Protein AF-A0A564Q476-F1 (afdb_monomer_lite)

Radius of gyration: 11.69 Å; chains: 1; bounding box: 29×16×35 Å

Structure (mmCIF, N/CA/C/O backbone):
data_AF-A0A564Q476-F1
#
_entry.id   AF-A0A564Q476-F1
#
loop_
_atom_site.group_PDB
_atom_site.id
_atom_site.type_symbol
_atom_site.label_atom_id
_atom_site.label_alt_id
_atom_site.label_comp_id
_atom_site.label_asym_id
_atom_site.label_entity_id
_atom_site.label_seq_id
_atom_site.pdbx_PDB_ins_code
_atom_site.Cartn_x
_atom_site.Cartn_y
_atom_site.Cartn_z
_atom_site.occupancy
_atom_site.B_iso_or_equiv
_atom_site.auth_seq_id
_atom_site.auth_comp_id
_atom_site.auth_asym_id
_atom_site.auth_atom_id
_atom_site.pdbx_PDB_model_num
ATOM 1 N N . MET A 1 1 ? -16.937 6.523 14.121 1.00 77.25 1 MET A N 1
ATOM 2 C CA . MET A 1 1 ? -16.894 5.826 12.812 1.00 77.25 1 MET A CA 1
ATOM 3 C C . MET A 1 1 ? -15.449 5.489 12.475 1.00 77.25 1 MET A C 1
ATOM 5 O O . MET A 1 1 ? -14.593 6.329 12.731 1.00 77.25 1 MET A O 1
ATOM 9 N N . LYS A 1 2 ? -15.164 4.300 11.926 1.00 85.06 2 LYS A N 1
ATOM 10 C CA . LYS A 1 2 ? -13.824 3.993 11.394 1.00 85.06 2 LYS A CA 1
ATOM 11 C C . LYS A 1 2 ? -13.627 4.730 10.069 1.00 85.06 2 LYS A C 1
ATOM 13 O O . LYS A 1 2 ? -14.549 4.764 9.258 1.00 85.06 2 LYS A O 1
ATOM 18 N N . LYS A 1 3 ? -12.452 5.329 9.858 1.00 93.56 3 LYS A N 1
ATOM 19 C CA . LYS A 1 3 ? -12.129 5.995 8.589 1.00 93.56 3 LYS A CA 1
ATOM 20 C C . LYS A 1 3 ? -11.859 4.939 7.520 1.00 93.56 3 LYS A C 1
ATOM 22 O O . LYS A 1 3 ? -11.062 4.033 7.750 1.00 93.56 3 LYS A O 1
ATOM 27 N N . LEU A 1 4 ? -12.526 5.072 6.380 1.00 95.75 4 LEU A N 1
ATOM 28 C CA . LEU A 1 4 ? -12.313 4.249 5.195 1.00 95.75 4 LEU A CA 1
ATOM 29 C C . LEU A 1 4 ? -11.360 5.002 4.264 1.00 95.75 4 LEU A C 1
ATOM 31 O O . LEU A 1 4 ? -11.647 6.142 3.901 1.00 95.75 4 LEU A O 1
ATOM 35 N N . ILE A 1 5 ? -10.229 4.399 3.909 1.00 94.94 5 ILE A N 1
ATOM 36 C CA . ILE A 1 5 ? -9.229 5.014 3.032 1.00 94.94 5 ILE A CA 1
ATOM 37 C C . ILE A 1 5 ? -9.040 4.112 1.818 1.00 94.94 5 ILE A C 1
ATOM 39 O O . ILE A 1 5 ? -8.639 2.957 1.954 1.00 94.94 5 ILE A O 1
ATOM 43 N N . ALA A 1 6 ? -9.343 4.646 0.636 1.00 95.19 6 ALA A N 1
ATOM 44 C CA . ALA A 1 6 ? -9.075 3.983 -0.631 1.00 95.19 6 ALA A CA 1
ATOM 45 C C . ALA A 1 6 ? -7.649 4.310 -1.096 1.00 95.19 6 ALA A C 1
ATOM 47 O O . ALA A 1 6 ? -7.256 5.476 -1.106 1.00 95.19 6 ALA A O 1
ATOM 48 N N . LEU A 1 7 ? -6.887 3.290 -1.487 1.00 93.31 7 LEU A N 1
ATOM 49 C CA . LEU A 1 7 ? -5.517 3.426 -1.976 1.00 93.31 7 LEU A CA 1
ATOM 50 C C . LEU A 1 7 ? -5.390 2.826 -3.374 1.00 93.31 7 LEU A C 1
ATOM 52 O O . LEU A 1 7 ? -5.829 1.702 -3.630 1.00 93.31 7 LEU A O 1
ATOM 56 N N . SER A 1 8 ? -4.744 3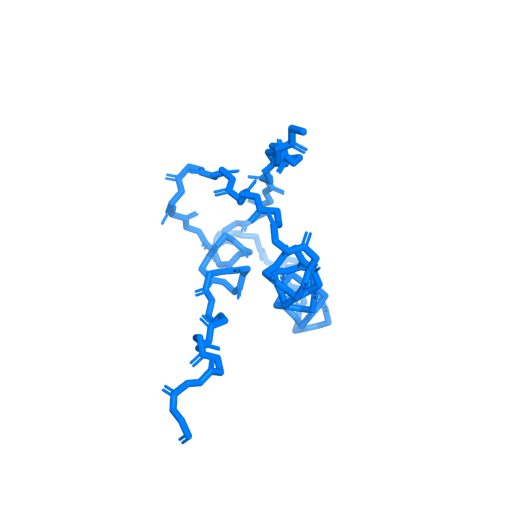.587 -4.252 1.00 93.25 8 SER A N 1
ATOM 57 C CA . SER A 1 8 ? -4.358 3.196 -5.605 1.00 93.25 8 SER A CA 1
ATOM 58 C C . SER A 1 8 ? -2.881 3.522 -5.816 1.00 93.25 8 SER A C 1
ATOM 60 O O . SER A 1 8 ? -2.340 4.402 -5.146 1.00 93.25 8 SER A O 1
ATOM 62 N N . GLY A 1 9 ? -2.222 2.814 -6.726 1.00 92.81 9 GLY A N 1
ATOM 63 C CA . GLY A 1 9 ? -0.826 3.056 -7.065 1.00 92.81 9 GLY A CA 1
ATOM 64 C C . GLY A 1 9 ? -0.297 2.063 -8.089 1.00 92.81 9 GLY A C 1
ATOM 65 O O . GLY A 1 9 ? -0.992 1.110 -8.448 1.00 92.81 9 GLY A O 1
ATOM 66 N N . SER A 1 10 ? 0.936 2.307 -8.529 1.00 92.12 10 SER A N 1
ATOM 67 C CA . SER A 1 10 ? 1.607 1.522 -9.564 1.00 92.12 10 SER A CA 1
ATOM 68 C C . SER A 1 10 ? 1.813 0.052 -9.217 1.00 92.12 10 SER A C 1
ATOM 70 O O . SER A 1 10 ? 1.854 -0.366 -8.050 1.00 92.12 10 SER A O 1
ATOM 72 N N . ASP A 1 11 ? 1.970 -0.739 -10.274 1.00 92.62 11 ASP A N 1
ATOM 73 C CA . ASP A 1 11 ? 2.315 -2.150 -10.216 1.00 92.62 11 ASP A CA 1
ATOM 74 C C . ASP A 1 11 ? 3.724 -2.424 -10.769 1.00 92.62 11 ASP A C 1
ATOM 76 O O . ASP A 1 11 ? 4.507 -1.508 -10.991 1.00 92.62 11 ASP A O 1
ATOM 80 N N . GLY A 1 12 ? 4.068 -3.703 -10.933 1.00 88.75 12 GLY A N 1
ATOM 81 C CA . GLY A 1 12 ? 5.399 -4.119 -11.378 1.00 88.75 12 GLY A CA 1
ATOM 82 C C . GLY A 1 12 ? 5.714 -3.823 -12.847 1.00 88.75 12 GLY A C 1
ATOM 83 O O . GLY A 1 12 ? 6.816 -4.145 -13.276 1.00 88.75 12 GLY A O 1
ATOM 84 N N . SER A 1 13 ? 4.774 -3.263 -13.616 1.00 92.69 13 SER A N 1
ATOM 85 C CA . SER A 1 13 ? 5.027 -2.790 -14.983 1.00 92.69 13 SER A CA 1
ATOM 86 C C . SER A 1 13 ? 5.529 -1.343 -15.038 1.00 92.69 13 SER A C 1
ATOM 88 O O . SER A 1 13 ? 5.964 -0.889 -16.092 1.00 92.69 13 SER A O 1
ATOM 90 N N . ASP A 1 14 ? 5.502 -0.626 -13.912 1.00 93.44 14 ASP A N 1
ATOM 91 C CA . ASP A 1 14 ? 6.044 0.724 -13.809 1.00 93.44 14 ASP A CA 1
ATOM 92 C C . ASP A 1 14 ? 7.559 0.682 -13.566 1.00 93.44 14 ASP A C 1
ATOM 94 O O . ASP A 1 14 ? 8.028 0.483 -12.443 1.00 93.44 14 ASP A O 1
ATOM 98 N N . GLU A 1 15 ? 8.333 0.905 -14.629 1.00 94.94 15 GLU A N 1
ATOM 99 C CA . GLU A 1 15 ? 9.802 0.964 -14.587 1.00 94.94 15 GLU A CA 1
ATOM 100 C C . GLU A 1 15 ? 10.340 2.116 -13.722 1.00 94.94 15 GLU A C 1
ATOM 102 O O . GLU A 1 15 ? 11.507 2.113 -13.329 1.00 94.94 15 GLU A O 1
ATOM 107 N N . THR A 1 16 ? 9.498 3.098 -13.392 1.00 95.44 16 THR A N 1
ATOM 108 C CA . THR A 1 16 ? 9.853 4.231 -12.531 1.00 95.44 16 THR A CA 1
ATOM 109 C C . THR A 1 16 ? 9.514 3.985 -11.059 1.00 95.44 16 THR A C 1
ATOM 111 O O . THR A 1 16 ? 9.803 4.829 -10.204 1.00 95.44 16 THR A O 1
ATOM 114 N N . LEU A 1 17 ? 8.938 2.822 -10.726 1.00 95.12 17 LEU A N 1
ATOM 115 C CA . LEU A 1 17 ? 8.539 2.492 -9.365 1.00 95.12 17 LEU A CA 1
ATOM 116 C C . LEU A 1 17 ? 9.757 2.309 -8.454 1.00 95.12 17 LEU A C 1
ATOM 118 O O . LEU A 1 17 ? 10.514 1.343 -8.544 1.00 95.12 17 LEU A O 1
ATOM 122 N N . THR A 1 18 ? 9.921 3.240 -7.517 1.00 95.94 18 THR A N 1
ATOM 123 C CA . THR A 1 18 ? 11.074 3.254 -6.613 1.00 95.94 18 THR A CA 1
ATOM 124 C C . THR A 1 18 ? 10.829 2.473 -5.323 1.00 95.94 18 THR A C 1
ATOM 126 O O . THR A 1 18 ? 9.710 2.379 -4.812 1.00 95.94 18 THR A O 1
ATOM 129 N N . ALA A 1 19 ? 11.916 1.999 -4.705 1.00 94.88 19 ALA A N 1
ATOM 130 C CA . ALA A 1 19 ? 11.871 1.422 -3.360 1.00 94.88 19 ALA A CA 1
ATOM 131 C C . ALA A 1 19 ? 11.324 2.410 -2.310 1.00 94.88 19 ALA A C 1
ATOM 133 O O . ALA A 1 19 ? 10.622 2.001 -1.389 1.00 94.88 19 ALA A O 1
ATOM 134 N N . SER A 1 20 ? 11.593 3.712 -2.474 1.00 96.50 20 SER A N 1
ATOM 135 C CA . SER A 1 20 ? 11.054 4.766 -1.603 1.00 96.50 20 SER A CA 1
ATOM 136 C C . SER A 1 20 ? 9.525 4.857 -1.689 1.00 96.50 20 SER A C 1
ATOM 138 O O . SER A 1 20 ? 8.849 4.954 -0.663 1.00 96.50 20 SER A O 1
ATOM 140 N N . ALA A 1 21 ? 8.953 4.732 -2.892 1.00 95.50 21 ALA A N 1
ATOM 141 C CA . ALA A 1 21 ? 7.502 4.701 -3.076 1.00 95.50 21 ALA A CA 1
ATOM 142 C C . ALA A 1 21 ? 6.867 3.469 -2.407 1.00 95.50 21 ALA A C 1
ATOM 144 O O . ALA A 1 21 ? 5.839 3.586 -1.740 1.00 95.50 21 ALA A O 1
ATOM 145 N N . LEU A 1 22 ? 7.507 2.300 -2.517 1.00 95.56 22 LEU A N 1
ATOM 146 C CA . LEU A 1 22 ? 7.056 1.085 -1.831 1.00 95.56 22 LEU A CA 1
ATOM 147 C C . LEU A 1 22 ? 7.135 1.220 -0.309 1.00 95.56 22 LEU A C 1
ATOM 149 O O . LEU A 1 22 ? 6.199 0.827 0.387 1.00 95.56 22 LEU A O 1
ATOM 153 N N . LYS A 1 23 ? 8.216 1.815 0.208 1.00 95.62 23 LYS A N 1
ATOM 154 C CA . LYS A 1 23 ? 8.367 2.076 1.641 1.00 95.62 23 LYS A CA 1
ATOM 155 C C . LYS A 1 23 ? 7.296 3.041 2.153 1.00 95.62 23 LYS A C 1
ATOM 157 O O . LYS A 1 23 ? 6.639 2.760 3.148 1.00 95.62 23 LYS A O 1
ATOM 162 N N . THR A 1 24 ? 7.037 4.107 1.401 1.00 96.00 24 THR A N 1
ATOM 163 C CA . THR A 1 24 ? 5.955 5.056 1.694 1.00 96.00 24 THR A CA 1
ATOM 164 C C . THR A 1 24 ? 4.594 4.359 1.736 1.00 96.00 24 THR A C 1
ATOM 166 O O . THR A 1 24 ? 3.794 4.618 2.631 1.00 96.00 24 THR A O 1
ATOM 169 N N . ALA A 1 25 ? 4.322 3.443 0.802 1.00 95.56 25 ALA A N 1
ATOM 170 C CA . ALA A 1 25 ? 3.073 2.686 0.788 1.00 95.56 25 ALA A CA 1
ATOM 171 C C . ALA A 1 25 ? 2.919 1.786 2.026 1.00 95.56 25 ALA A C 1
ATOM 173 O O . ALA A 1 25 ? 1.829 1.713 2.596 1.00 95.56 25 ALA A O 1
ATOM 174 N N . GLU A 1 26 ? 4.000 1.135 2.463 1.00 95.50 26 GLU A N 1
ATOM 175 C CA . GLU A 1 26 ? 4.037 0.362 3.709 1.00 95.50 26 GLU A CA 1
ATOM 176 C C . GLU A 1 26 ? 3.750 1.244 4.935 1.00 95.50 26 GLU A C 1
ATOM 178 O O . GLU A 1 26 ? 2.889 0.897 5.745 1.00 95.50 26 GLU A O 1
ATOM 183 N N . ASP A 1 27 ? 4.395 2.410 5.035 1.00 95.62 27 ASP A N 1
ATOM 184 C CA . ASP A 1 27 ? 4.218 3.342 6.156 1.00 95.62 27 ASP A CA 1
ATOM 185 C C . ASP A 1 27 ? 2.786 3.918 6.195 1.00 95.62 27 ASP A C 1
ATOM 187 O O . ASP A 1 27 ? 2.175 4.033 7.261 1.00 95.62 27 ASP A O 1
ATOM 191 N N . VAL A 1 28 ? 2.189 4.201 5.029 1.00 95.00 28 VAL A N 1
ATOM 192 C CA . VAL A 1 28 ? 0.766 4.569 4.916 1.00 95.00 28 VAL A CA 1
ATOM 193 C C . VAL A 1 28 ? -0.124 3.453 5.459 1.00 95.00 28 VAL A C 1
ATOM 195 O O . VAL A 1 28 ? -1.005 3.720 6.278 1.00 95.00 28 VAL A O 1
ATOM 198 N N . GLY A 1 29 ? 0.108 2.205 5.044 1.00 94.38 29 GLY A N 1
ATOM 199 C CA . GLY A 1 29 ? -0.623 1.051 5.565 1.00 94.38 29 GLY A CA 1
ATOM 200 C C . GLY A 1 29 ? -0.515 0.941 7.087 1.00 94.38 29 GLY A C 1
ATOM 201 O O . GLY A 1 29 ? -1.533 0.766 7.766 1.00 94.38 29 GLY A O 1
ATOM 202 N N . TYR A 1 30 ? 0.702 1.085 7.621 1.00 94.69 30 TYR A N 1
ATOM 203 C CA . TYR A 1 30 ? 0.985 1.032 9.055 1.00 94.69 30 TYR A CA 1
ATOM 204 C C . TYR A 1 30 ? 0.172 2.080 9.822 1.00 94.69 30 TYR A C 1
ATOM 206 O O . TYR A 1 30 ? -0.569 1.730 10.740 1.00 94.69 30 TYR A O 1
ATOM 214 N N . HIS A 1 31 ? 0.207 3.344 9.394 1.00 94.19 31 HIS A N 1
ATOM 215 C CA . HIS A 1 31 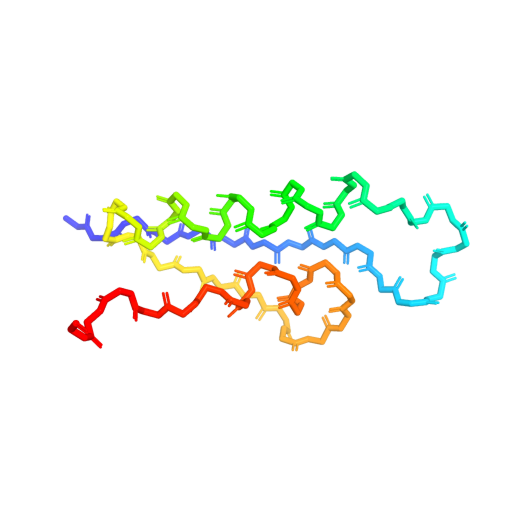? -0.526 4.415 10.071 1.00 94.19 31 HIS A CA 1
ATOM 216 C C . HIS A 1 31 ? -2.049 4.293 9.952 1.00 94.19 31 HIS A C 1
ATOM 218 O O . HIS A 1 31 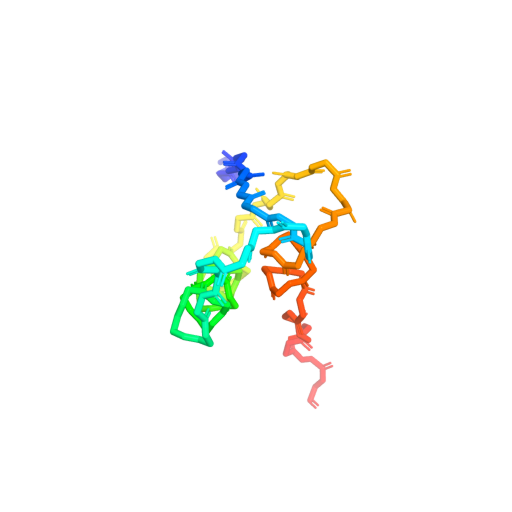? -2.775 4.727 10.851 1.00 94.19 31 HIS A O 1
ATOM 224 N N . ILE A 1 32 ? -2.563 3.714 8.860 1.00 93.44 32 ILE A N 1
ATOM 225 C CA . ILE A 1 32 ? -3.995 3.406 8.747 1.00 93.44 32 ILE A CA 1
ATOM 226 C C . ILE A 1 32 ? -4.381 2.365 9.804 1.00 93.44 32 ILE A C 1
ATOM 228 O O . ILE A 1 32 ? -5.382 2.555 10.499 1.00 93.44 32 ILE A O 1
ATOM 232 N N . ALA A 1 33 ? -3.589 1.301 9.951 1.00 91.31 33 ALA A N 1
ATOM 233 C CA . ALA A 1 33 ? -3.837 0.250 10.933 1.00 91.31 33 ALA A CA 1
ATOM 234 C C . ALA A 1 33 ? -3.709 0.761 12.380 1.00 91.31 33 ALA A C 1
ATOM 236 O O . ALA A 1 33 ? -4.615 0.533 13.182 1.00 91.31 33 ALA A O 1
ATOM 237 N N . GLU A 1 34 ? -2.643 1.509 12.684 1.00 92.81 34 GLU A N 1
ATOM 238 C CA . GLU A 1 34 ? -2.377 2.139 13.987 1.00 92.81 34 GLU A CA 1
ATOM 239 C C . GLU A 1 34 ? -3.556 3.011 14.454 1.00 92.81 34 GLU A C 1
ATOM 241 O O . GLU A 1 34 ? -3.924 3.016 15.626 1.00 92.81 34 GLU A O 1
ATOM 246 N N . LYS A 1 35 ? -4.212 3.713 13.522 1.00 92.06 35 LYS A N 1
ATOM 247 C CA . LYS A 1 35 ? -5.341 4.615 13.806 1.00 92.06 35 LYS A CA 1
ATOM 248 C C . LYS A 1 35 ? -6.711 3.936 13.728 1.00 92.06 35 LYS A C 1
ATOM 250 O O . LYS A 1 35 ? -7.728 4.625 13.608 1.00 92.06 35 LYS A O 1
ATOM 255 N N . CYS A 1 36 ? -6.764 2.603 13.768 1.00 88.50 36 CYS A N 1
ATOM 256 C CA . CYS A 1 36 ? -7.995 1.815 13.631 1.00 88.50 36 CYS A CA 1
ATOM 257 C C . CYS A 1 36 ? -8.796 2.129 12.346 1.00 88.50 36 CYS A C 1
ATOM 259 O O . CYS A 1 36 ? -10.027 1.987 12.316 1.00 88.50 36 CYS A O 1
ATOM 261 N N . GLY A 1 37 ? -8.111 2.576 11.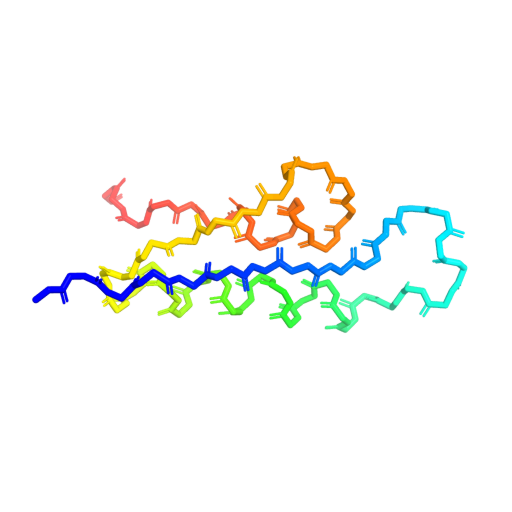290 1.00 92.69 37 GLY A N 1
ATOM 262 C CA . GLY A 1 37 ? -8.675 2.810 9.967 1.00 92.69 37 GLY A CA 1
ATOM 263 C C . GLY A 1 37 ? -8.848 1.514 9.176 1.00 92.69 37 GLY A C 1
ATOM 264 O O . GLY A 1 37 ? -8.344 0.453 9.542 1.00 92.69 37 GLY A O 1
ATOM 265 N N . ILE A 1 38 ? -9.591 1.600 8.077 1.00 92.81 38 ILE A N 1
ATOM 266 C CA . ILE A 1 38 ? -9.791 0.498 7.135 1.00 92.81 38 ILE A CA 1
ATOM 267 C C . ILE A 1 38 ? -9.187 0.919 5.800 1.00 92.81 38 ILE A C 1
ATOM 269 O O . ILE A 1 38 ? -9.611 1.915 5.212 1.00 92.81 38 ILE A O 1
ATOM 273 N N . LEU A 1 39 ? -8.216 0.142 5.325 1.00 93.38 39 LEU A N 1
ATOM 274 C CA . LEU A 1 39 ? -7.638 0.291 3.996 1.00 93.38 39 LEU A CA 1
ATOM 275 C C . LEU A 1 39 ? -8.449 -0.516 2.972 1.00 93.38 39 LEU A C 1
ATOM 277 O O . LEU A 1 39 ? -8.668 -1.712 3.160 1.00 93.38 39 LEU A O 1
ATOM 281 N N . ILE A 1 40 ? -8.839 0.123 1.869 1.00 94.00 40 ILE A N 1
ATOM 282 C CA . ILE A 1 40 ? -9.470 -0.513 0.706 1.00 94.00 40 ILE A CA 1
ATOM 283 C C . ILE A 1 40 ? -8.571 -0.304 -0.512 1.00 94.00 40 ILE A C 1
ATOM 285 O O . ILE A 1 40 ? -8.146 0.811 -0.796 1.00 94.00 40 ILE A O 1
ATOM 289 N N .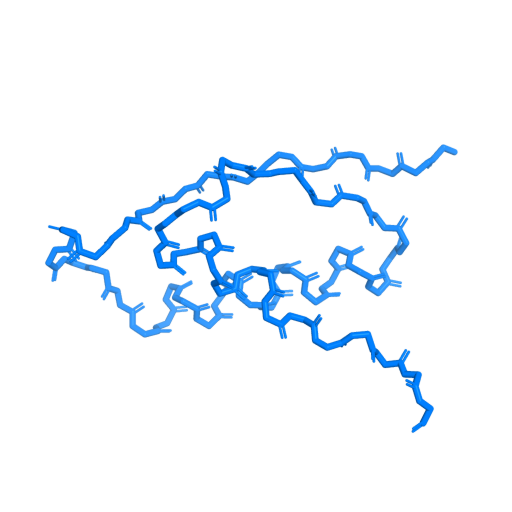 CYS A 1 41 ? -8.278 -1.372 -1.249 1.00 92.75 41 CYS A N 1
ATOM 290 C CA . CYS A 1 41 ? -7.496 -1.304 -2.483 1.00 92.75 41 CYS A CA 1
ATOM 291 C C . CYS A 1 41 ? -7.912 -2.418 -3.452 1.00 92.75 41 CYS A C 1
ATOM 293 O O . CYS A 1 41 ? -8.547 -3.393 -3.048 1.00 92.75 41 CYS A O 1
ATOM 295 N N . GLY A 1 42 ? -7.500 -2.309 -4.719 1.00 87.56 42 GLY A N 1
ATOM 296 C CA . GLY A 1 42 ? -7.751 -3.329 -5.749 1.00 87.56 42 GLY A CA 1
ATOM 297 C C . GLY A 1 42 ? -7.028 -4.665 -5.513 1.00 87.56 42 GLY A C 1
ATOM 298 O O . GLY A 1 42 ? -7.284 -5.649 -6.202 1.00 87.56 42 GLY A O 1
ATOM 299 N N . GLY A 1 43 ? -6.121 -4.726 -4.533 1.00 80.56 43 GLY A N 1
ATOM 300 C CA . GLY A 1 43 ? -5.539 -5.966 -4.018 1.00 80.56 43 GLY A CA 1
ATOM 301 C C . GLY A 1 43 ? -4.371 -6.553 -4.820 1.00 80.56 43 GLY A C 1
ATOM 302 O O . GLY A 1 43 ? -3.696 -7.446 -4.297 1.00 80.56 43 GLY A O 1
ATOM 303 N N . LYS A 1 44 ? -4.087 -6.044 -6.022 1.00 80.38 44 LYS A N 1
ATOM 304 C CA . LYS A 1 44 ? -2.974 -6.452 -6.904 1.00 80.38 44 LYS A CA 1
ATOM 305 C C . LYS A 1 44 ? -1.982 -5.296 -7.088 1.00 80.38 44 LYS A C 1
ATOM 307 O O . LYS A 1 44 ? -2.318 -4.175 -6.759 1.00 80.38 44 LYS A O 1
ATOM 312 N N . GLY A 1 45 ? -0.781 -5.557 -7.599 1.00 85.50 45 GLY A N 1
ATOM 313 C CA . GLY A 1 45 ? 0.240 -4.521 -7.821 1.00 85.50 45 GLY A CA 1
ATOM 314 C C . GLY A 1 45 ? 1.133 -4.234 -6.610 1.00 85.50 45 GLY A C 1
ATOM 315 O O . GLY A 1 45 ? 0.768 -4.500 -5.464 1.00 85.50 45 GLY A O 1
ATOM 316 N N . GLU A 1 46 ? 2.342 -3.749 -6.876 1.00 88.88 46 GLU A N 1
ATOM 317 C CA . GLU A 1 46 ? 3.420 -3.644 -5.891 1.00 88.88 46 GLU A CA 1
ATOM 318 C C . GLU A 1 46 ? 3.118 -2.624 -4.787 1.00 88.88 46 GLU A C 1
ATOM 320 O O . GLU A 1 46 ? 3.261 -2.959 -3.609 1.00 88.88 46 GLU A O 1
ATOM 325 N N . VAL A 1 47 ? 2.570 -1.448 -5.123 1.00 95.06 47 VAL A N 1
ATOM 326 C CA . VAL A 1 47 ? 2.167 -0.441 -4.122 1.00 95.06 47 VAL A CA 1
ATOM 327 C C . VAL A 1 47 ? 1.085 -0.983 -3.181 1.00 95.06 47 VAL A C 1
ATOM 329 O O . VAL A 1 47 ? 1.200 -0.884 -1.959 1.00 95.06 47 VAL A O 1
ATOM 332 N N . MET A 1 48 ? 0.046 -1.626 -3.721 1.00 93.31 48 MET A N 1
ATOM 333 C CA . MET A 1 48 ? -1.043 -2.182 -2.907 1.00 93.31 48 MET A CA 1
ATOM 334 C C . MET A 1 48 ? -0.596 -3.397 -2.089 1.00 93.31 48 MET A C 1
ATOM 336 O O . MET A 1 48 ? -1.093 -3.614 -0.984 1.00 93.31 48 MET A O 1
ATOM 340 N N . LYS A 1 49 ? 0.337 -4.212 -2.600 1.00 93.69 49 LYS A N 1
ATOM 341 C CA . LYS A 1 49 ? 0.964 -5.276 -1.805 1.00 93.69 49 LYS A CA 1
ATOM 342 C C . LYS A 1 49 ? 1.759 -4.677 -0.651 1.00 93.69 49 LYS A C 1
ATOM 344 O O . LYS A 1 49 ? 1.593 -5.159 0.463 1.00 93.69 49 LYS A O 1
ATOM 349 N N . ALA A 1 50 ? 2.572 -3.647 -0.895 1.00 94.00 50 ALA A N 1
ATOM 350 C CA . ALA A 1 50 ? 3.361 -2.974 0.136 1.00 94.00 50 ALA A CA 1
ATOM 351 C C . ALA A 1 50 ? 2.469 -2.384 1.240 1.00 94.00 50 ALA A C 1
ATOM 353 O O . ALA A 1 50 ? 2.668 -2.700 2.409 1.00 94.00 50 ALA A O 1
ATOM 354 N N . ALA A 1 51 ? 1.397 -1.674 0.875 1.00 93.25 51 ALA A N 1
ATOM 355 C CA . ALA A 1 51 ? 0.437 -1.126 1.837 1.00 93.25 51 ALA A CA 1
ATOM 356 C C . ALA A 1 51 ? -0.291 -2.189 2.686 1.00 93.25 51 ALA A C 1
ATOM 358 O O . ALA A 1 51 ? -0.769 -1.890 3.778 1.00 93.25 51 ALA A O 1
ATOM 359 N N . LYS A 1 52 ? -0.368 -3.442 2.215 1.00 90.56 52 LYS A N 1
ATOM 360 C CA . LYS A 1 52 ? -0.954 -4.577 2.951 1.00 90.56 52 LYS A CA 1
ATOM 361 C C . LYS A 1 52 ? 0.047 -5.360 3.803 1.00 90.56 52 LYS A C 1
ATOM 363 O O . LYS A 1 52 ? -0.386 -6.219 4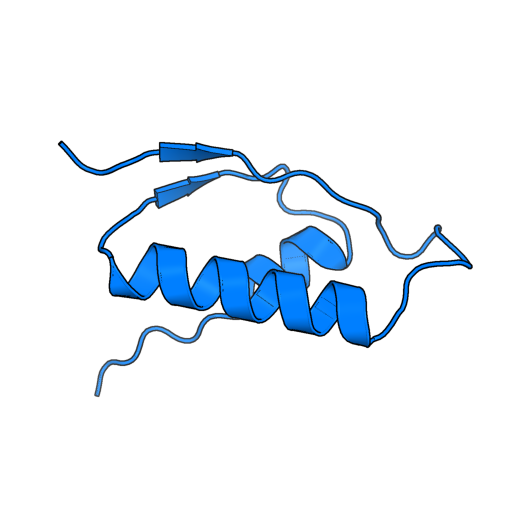.566 1.00 90.56 52 LYS A O 1
ATOM 368 N N . ARG A 1 53 ? 1.361 -5.120 3.680 1.00 85.62 53 ARG A N 1
ATOM 369 C CA . ARG A 1 53 ? 2.394 -5.888 4.412 1.00 85.62 53 ARG A CA 1
ATOM 370 C C . ARG A 1 53 ? 2.394 -5.648 5.917 1.00 85.62 53 ARG A C 1
ATOM 372 O O . ARG A 1 53 ? 3.118 -6.341 6.625 1.00 85.62 53 ARG A O 1
ATOM 379 N N . VAL A 1 54 ? 1.563 -4.728 6.400 1.00 74.75 54 VAL A N 1
ATOM 380 C CA . VAL A 1 54 ? 1.340 -4.469 7.819 1.00 74.75 54 VAL A CA 1
ATOM 381 C C . VAL A 1 54 ? 0.995 -5.777 8.530 1.00 74.75 54 VAL A C 1
ATOM 383 O O . VAL A 1 54 ? -0.136 -6.265 8.480 1.00 74.75 54 VAL A O 1
ATOM 386 N N . LYS A 1 55 ? 1.981 -6.362 9.214 1.00 58.25 55 LYS A N 1
ATOM 387 C CA . LYS A 1 55 ? 1.709 -7.376 10.225 1.00 58.25 55 LYS A CA 1
ATOM 388 C C . LYS A 1 55 ? 0.918 -6.668 11.312 1.00 58.25 55 LYS A C 1
ATOM 390 O O . LYS A 1 55 ? 1.366 -5.647 11.829 1.00 58.25 55 LYS A O 1
ATOM 395 N N . ARG A 1 56 ? -0.271 -7.181 11.630 1.00 50.81 56 ARG A N 1
ATOM 396 C CA . ARG A 1 56 ? -0.952 -6.802 12.868 1.00 50.81 56 ARG A CA 1
ATOM 397 C C . ARG A 1 56 ? 0.064 -6.977 13.996 1.00 50.81 56 ARG A C 1
ATOM 399 O O . ARG A 1 56 ? 0.524 -8.093 14.205 1.00 50.81 56 ARG A O 1
ATOM 406 N N . GLY A 1 57 ? 0.446 -5.885 14.654 1.00 44.44 57 GLY A N 1
ATOM 407 C CA . GLY A 1 57 ? 1.043 -5.980 15.979 1.00 44.44 57 GLY A CA 1
ATOM 408 C C . GLY A 1 57 ? 0.020 -6.666 16.882 1.00 44.44 57 GLY A C 1
ATOM 409 O O . GLY A 1 57 ? -1.118 -6.203 16.967 1.00 44.44 57 GLY A O 1
ATOM 410 N N . GLY A 1 58 ? 0.401 -7.810 17.433 1.00 36.97 58 GLY A N 1
ATOM 411 C CA . GLY A 1 58 ? -0.416 -8.723 18.230 1.00 36.97 58 GLY A CA 1
ATOM 412 C C . GLY A 1 58 ? 0.227 -10.105 18.118 1.00 36.97 58 GLY A C 1
ATOM 413 O O . GLY A 1 58 ? 0.054 -10.760 17.092 1.00 36.97 58 GLY A O 1
ATOM 414 N N . ASP A 1 59 ? 1.081 -10.551 19.035 1.00 34.41 59 ASP A N 1
ATOM 415 C CA . ASP A 1 59 ? 1.407 -10.091 20.395 1.00 34.41 59 ASP A CA 1
ATOM 416 C C . ASP A 1 59 ? 2.929 -9.989 20.604 1.00 34.41 59 ASP A C 1
ATOM 418 O O . ASP A 1 59 ? 3.668 -10.752 19.934 1.00 34.41 59 ASP A O 1
#

Foldseek 3Di:
DAAEDEDDDAAPVPPPDDPVLLQVLLVCLQVCVVSNHHYDYPCHGRSNVSSPPDDPPDD

Secondary structure (DSSP, 8-state):
-PPEEEE----TT-TT--HHHHHHHHHHHHHHHHTT-EEEE-S-SHHHHHHH-------

pLDDT: mean 88.02, std 14.1, range [34.41, 96.5]

Sequence (59 aa):
MKKLIALSGSDGSDETLTASALKTAEDVGYHIAEKCGILICGGKGEVMKAAKRVKRGGD